Protein AF-A0A841EVS4-F1 (afdb_monomer)

Solvent-accessible surface area (backbone atoms only — not comparable to full-atom values): 8864 Å² total; per-residue (Å²): 109,74,64,60,54,50,52,53,50,50,50,52,52,52,56,53,62,75,38,82,87,61,45,73,72,38,60,63,18,50,61,48,43,55,52,51,52,54,46,43,36,73,72,76,39,81,78,67,48,72,66,58,53,47,45,43,65,70,37,95,83,33,64,52,67,79,66,57,96,63,84,67,85,59,45,52,83,77,73,59,82,81,49,65,84,81,56,79,82,74,75,88,56,86,84,78,86,82,81,80,83,79,79,76,80,75,72,79,78,90,74,76,89,76,83,81,85,77,89,76,90,71,81,74,82,77,62,73,89,85,130

Radius of gyration: 28.95 Å; Cα contacts (8 Å, |Δi|>4): 38; chains: 1; bounding box: 60×66×72 Å

Sequence (131 aa):
MKQFTAILLSFVILVGSLFPKADALQLAKVGELVKHYNQHTKGWNEKMSFLEFLTMHYSATSNHFKTAKHSHSNLPNLDSHSTVTLFEPTFNKKIVLHFDAIFKVFSEPNFVWENFYHFSILQTLFNPPRF

Organism: NCBI:txid502909

Secondary structure (DSSP, 8-state):
-HHHHHHHHHHHHHHHHHSTT--HHHHHTHHHHHHHHHHHHHHT-TT--HHHHHHHHH-TT-SHHHH-SS-GGGS----GGGTTTT----TTS-----------------------------TTTT-----

Structure (mmCIF, N/CA/C/O backbone):
data_AF-A0A841EVS4-F1
#
_entry.id   AF-A0A841EVS4-F1
#
loop_
_atom_site.group_PDB
_atom_site.id
_atom_site.type_symbol
_atom_site.label_atom_id
_atom_site.label_alt_id
_atom_site.label_comp_id
_atom_site.label_asym_id
_atom_site.label_entity_id
_atom_site.label_seq_id
_atom_site.pdbx_PDB_ins_code
_atom_site.Cartn_x
_atom_site.Cartn_y
_atom_site.Cartn_z
_atom_site.occupancy
_atom_site.B_iso_or_equiv
_atom_site.auth_seq_id
_atom_site.auth_comp_id
_atom_site.auth_asym_id
_atom_site.auth_atom_id
_atom_site.pdbx_PDB_model_num
ATOM 1 N N . MET A 1 1 ? 24.029 -2.698 -2.378 1.00 61.12 1 MET A N 1
ATOM 2 C CA . MET A 1 1 ? 23.039 -1.623 -2.650 1.00 61.12 1 MET A CA 1
ATOM 3 C C . MET A 1 1 ? 21.994 -2.026 -3.688 1.00 61.12 1 MET A C 1
ATOM 5 O O . MET A 1 1 ? 20.821 -1.971 -3.358 1.00 61.12 1 MET A O 1
ATOM 9 N N . LYS A 1 2 ? 22.387 -2.504 -4.881 1.00 77.75 2 LYS A N 1
ATOM 10 C CA . LYS A 1 2 ? 21.459 -2.864 -5.978 1.00 77.75 2 LYS A CA 1
ATOM 11 C C . LYS A 1 2 ? 20.367 -3.886 -5.602 1.00 77.75 2 LYS A C 1
ATOM 13 O O . LYS A 1 2 ? 19.231 -3.760 -6.043 1.00 77.75 2 LYS A O 1
ATOM 18 N N . GLN A 1 3 ? 20.695 -4.873 -4.765 1.00 84.38 3 GLN A N 1
ATOM 19 C CA . GLN A 1 3 ? 19.731 -5.885 -4.311 1.00 84.38 3 GLN A CA 1
ATOM 20 C C . GLN A 1 3 ? 18.697 -5.310 -3.339 1.00 84.38 3 GLN A C 1
ATOM 22 O O . GLN A 1 3 ? 17.509 -5.540 -3.507 1.00 84.38 3 GLN A O 1
ATOM 27 N N . PHE A 1 4 ? 19.130 -4.497 -2.372 1.00 92.44 4 PHE A N 1
ATOM 28 C CA . PHE A 1 4 ? 18.218 -3.847 -1.430 1.00 92.44 4 PHE A CA 1
ATOM 29 C C . PHE A 1 4 ? 17.228 -2.925 -2.150 1.00 92.44 4 PHE A C 1
ATOM 31 O O . PHE A 1 4 ? 16.030 -2.994 -1.902 1.00 92.44 4 PHE A O 1
ATOM 38 N N . THR A 1 5 ? 17.711 -2.122 -3.104 1.00 89.88 5 THR A N 1
ATOM 39 C CA . THR A 1 5 ? 16.845 -1.258 -3.918 1.00 89.88 5 THR A CA 1
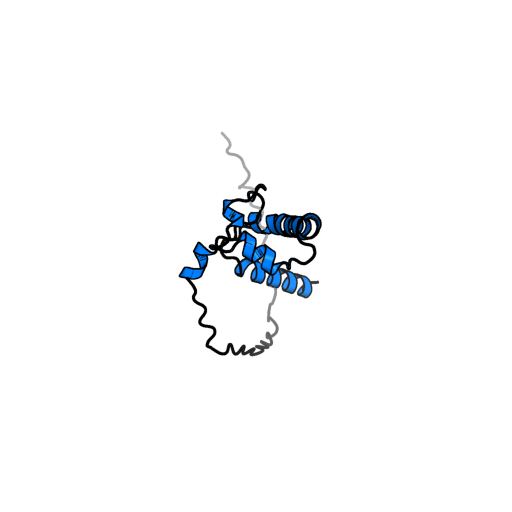ATOM 40 C C . THR A 1 5 ? 15.866 -2.062 -4.772 1.00 89.88 5 THR A C 1
ATOM 42 O O . THR A 1 5 ? 14.715 -1.663 -4.900 1.00 89.88 5 THR A O 1
ATOM 45 N N . ALA A 1 6 ? 16.284 -3.211 -5.315 1.00 89.50 6 ALA A N 1
ATOM 46 C CA . ALA A 1 6 ? 15.406 -4.084 -6.094 1.00 89.50 6 ALA A CA 1
ATOM 47 C C . ALA A 1 6 ? 14.319 -4.744 -5.229 1.00 89.50 6 ALA A C 1
ATOM 49 O O . ALA A 1 6 ? 13.164 -4.810 -5.646 1.00 89.50 6 ALA A O 1
ATOM 50 N N . ILE A 1 7 ? 14.667 -5.186 -4.016 1.00 92.38 7 ILE A N 1
ATOM 51 C CA . ILE A 1 7 ? 13.713 -5.757 -3.054 1.00 92.38 7 ILE A CA 1
ATOM 52 C C . ILE A 1 7 ? 12.708 -4.691 -2.612 1.00 92.38 7 ILE A C 1
ATOM 54 O O . ILE A 1 7 ? 11.504 -4.934 -2.653 1.00 92.38 7 ILE A O 1
ATOM 58 N N . LEU A 1 8 ? 13.188 -3.495 -2.259 1.00 89.38 8 LEU A N 1
ATOM 59 C CA . LEU A 1 8 ? 12.342 -2.364 -1.882 1.00 89.38 8 LEU A CA 1
ATOM 60 C C . LEU A 1 8 ? 11.364 -2.004 -3.010 1.00 89.38 8 LEU A C 1
ATOM 62 O O . LEU A 1 8 ? 10.167 -1.877 -2.770 1.00 89.38 8 LEU A O 1
ATOM 66 N N . LEU A 1 9 ? 11.855 -1.889 -4.246 1.00 86.00 9 LEU A N 1
ATOM 67 C CA . LEU A 1 9 ? 11.023 -1.557 -5.401 1.00 86.00 9 LEU A CA 1
ATOM 68 C C . LEU A 1 9 ?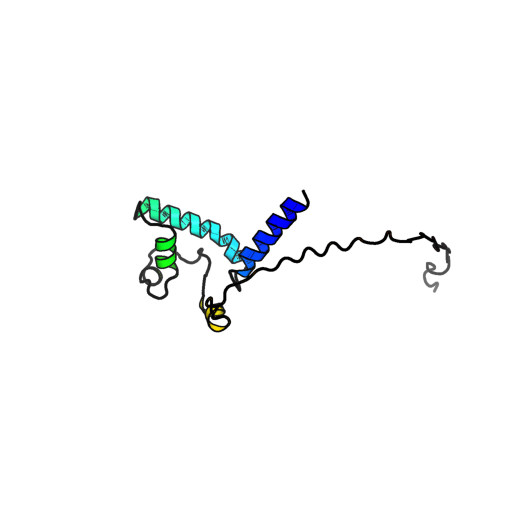 9.994 -2.657 -5.695 1.00 86.00 9 LEU A C 1
ATOM 70 O O . LEU A 1 9 ? 8.833 -2.353 -5.946 1.00 86.00 9 LEU A O 1
ATOM 74 N N . SER A 1 10 ? 10.397 -3.927 -5.604 1.00 86.75 10 SER A N 1
ATOM 75 C CA . SER A 1 10 ? 9.485 -5.065 -5.781 1.00 86.75 10 SER A CA 1
ATOM 76 C C . SER A 1 10 ? 8.375 -5.057 -4.733 1.00 86.75 10 SER A C 1
ATOM 78 O O . SER A 1 10 ? 7.220 -5.296 -5.068 1.00 86.75 10 SER A O 1
ATOM 80 N N . PHE A 1 11 ? 8.701 -4.723 -3.481 1.00 84.19 11 PHE A N 1
ATOM 81 C CA . PHE A 1 11 ? 7.716 -4.597 -2.411 1.00 84.19 11 PHE A CA 1
ATOM 82 C C . PHE A 1 11 ? 6.741 -3.440 -2.661 1.00 84.19 11 PHE A C 1
ATOM 84 O O . PHE A 1 11 ? 5.535 -3.617 -2.521 1.00 84.19 11 PHE A O 1
ATOM 91 N N . VAL A 1 12 ? 7.238 -2.278 -3.097 1.00 79.56 12 VAL A N 1
ATOM 92 C CA . VAL A 1 12 ? 6.394 -1.122 -3.445 1.00 79.56 12 VAL A CA 1
ATOM 93 C C . VAL A 1 12 ? 5.451 -1.451 -4.606 1.00 79.56 12 VAL A C 1
ATOM 95 O O . VAL A 1 12 ? 4.264 -1.144 -4.523 1.00 79.56 12 VAL A O 1
ATOM 98 N N . ILE A 1 13 ? 5.947 -2.111 -5.657 1.00 80.94 13 ILE A N 1
ATOM 99 C CA . ILE A 1 13 ? 5.130 -2.529 -6.808 1.00 80.94 13 ILE A CA 1
ATOM 100 C C . ILE A 1 13 ? 4.080 -3.563 -6.380 1.00 80.94 13 ILE A C 1
ATOM 102 O O . ILE A 1 13 ? 2.913 -3.428 -6.741 1.00 80.94 13 ILE A O 1
ATOM 106 N N . LEU A 1 14 ? 4.469 -4.562 -5.581 1.00 82.31 14 LEU A N 1
ATOM 107 C CA . LEU A 1 14 ? 3.560 -5.586 -5.064 1.00 82.31 14 LEU A CA 1
ATOM 108 C C . LEU A 1 14 ? 2.432 -4.952 -4.238 1.00 82.31 14 LEU A C 1
ATOM 110 O O . LEU A 1 14 ? 1.259 -5.193 -4.515 1.00 82.31 14 LEU A O 1
ATOM 114 N N . VAL A 1 15 ? 2.776 -4.109 -3.263 1.00 76.00 15 VAL A N 1
ATOM 115 C CA . VAL A 1 15 ? 1.792 -3.422 -2.417 1.00 76.00 15 VAL A CA 1
ATOM 116 C C . VAL A 1 15 ? 0.903 -2.509 -3.257 1.00 76.00 15 VAL A C 1
ATOM 118 O O . VAL A 1 15 ? -0.311 -2.570 -3.115 1.00 76.00 15 VAL A O 1
ATOM 121 N N . GLY A 1 16 ? 1.466 -1.731 -4.185 1.00 67.31 16 GLY A N 1
ATOM 122 C CA . GLY A 1 16 ? 0.683 -0.886 -5.092 1.00 67.31 16 GLY A CA 1
ATOM 123 C C . GLY A 1 16 ? -0.285 -1.679 -5.978 1.00 67.31 16 GLY A C 1
ATOM 124 O O . GLY A 1 16 ? -1.399 -1.231 -6.226 1.00 67.31 16 GLY A O 1
ATOM 125 N N . SER A 1 17 ? 0.094 -2.888 -6.404 1.00 70.31 17 SER A N 1
ATOM 126 C CA . SER A 1 17 ? -0.763 -3.754 -7.226 1.00 70.31 17 SER A CA 1
ATOM 127 C C . SER A 1 17 ? -1.943 -4.376 -6.468 1.00 70.31 17 SER A C 1
ATOM 129 O O . SER A 1 17 ? -2.967 -4.677 -7.078 1.00 70.31 17 SER A O 1
ATOM 131 N N . LEU A 1 18 ? -1.829 -4.537 -5.142 1.00 68.81 18 LEU A N 1
ATOM 132 C CA . LEU A 1 18 ? -2.893 -5.078 -4.286 1.00 68.81 18 LEU A CA 1
ATOM 133 C C . LEU A 1 18 ? -4.047 -4.094 -4.069 1.00 68.81 18 LEU A C 1
ATOM 135 O O . LEU A 1 18 ? -5.129 -4.508 -3.654 1.00 68.81 18 LEU A O 1
ATOM 139 N N . PHE A 1 19 ? -3.840 -2.814 -4.377 1.00 66.88 19 PHE A N 1
ATOM 140 C CA . PHE A 1 19 ? -4.867 -1.785 -4.291 1.00 66.88 19 PHE A CA 1
ATOM 141 C C . PHE A 1 19 ? -5.106 -1.170 -5.677 1.00 66.88 19 PHE A C 1
ATOM 143 O O . PHE A 1 19 ? -4.579 -0.099 -5.989 1.00 66.88 19 PHE A O 1
ATOM 150 N N . PRO A 1 20 ? -5.892 -1.827 -6.550 1.00 55.41 20 PRO A N 1
ATOM 151 C CA . PRO A 1 20 ? -6.193 -1.275 -7.862 1.00 55.41 20 PRO A CA 1
ATOM 152 C C . PRO A 1 20 ? -6.906 0.068 -7.686 1.00 55.41 20 PRO A C 1
ATOM 154 O O . PRO A 1 20 ? -7.905 0.151 -6.976 1.00 55.41 20 PRO A O 1
ATOM 157 N N . LYS A 1 21 ? -6.389 1.111 -8.345 1.00 56.41 21 LYS A N 1
ATOM 158 C CA . LYS A 1 21 ? -6.826 2.515 -8.209 1.00 56.41 21 LYS A CA 1
ATOM 159 C C . LYS A 1 21 ? -6.459 3.210 -6.890 1.00 56.41 21 LYS A C 1
ATOM 161 O O . LYS A 1 21 ? -6.921 4.333 -6.684 1.00 56.41 21 LYS A O 1
ATOM 166 N N . ALA A 1 22 ? -5.601 2.627 -6.046 1.00 60.53 22 ALA A N 1
ATOM 167 C CA . ALA A 1 22 ? -4.955 3.403 -4.993 1.00 60.53 22 ALA A CA 1
ATOM 168 C C . ALA A 1 22 ? -3.987 4.398 -5.623 1.00 60.53 22 ALA A C 1
ATOM 170 O O . ALA A 1 22 ? -2.856 4.076 -5.986 1.00 60.53 22 ALA A O 1
ATOM 171 N N . ASP A 1 23 ? -4.470 5.623 -5.775 1.00 63.28 23 ASP A N 1
ATOM 172 C CA . ASP A 1 23 ? -3.636 6.764 -6.103 1.00 63.28 23 ASP A CA 1
ATOM 173 C C . ASP A 1 23 ? -2.529 6.899 -5.038 1.00 63.28 23 ASP A C 1
ATOM 175 O O . ASP A 1 23 ? -2.747 6.613 -3.855 1.00 63.28 23 ASP A O 1
ATOM 179 N N . ALA A 1 24 ? -1.342 7.369 -5.422 1.00 65.75 24 ALA A N 1
ATOM 180 C CA . ALA A 1 24 ? -0.264 7.660 -4.472 1.00 65.75 24 ALA A CA 1
ATOM 181 C C . ALA A 1 24 ? -0.748 8.614 -3.361 1.00 65.75 24 ALA A C 1
ATOM 183 O O . ALA A 1 24 ? -0.318 8.523 -2.210 1.00 65.75 24 ALA A O 1
ATOM 184 N N . LEU A 1 25 ? -1.721 9.470 -3.693 1.00 68.00 25 LEU A N 1
ATOM 185 C CA . LEU A 1 25 ? -2.425 10.340 -2.758 1.00 68.00 25 LEU A CA 1
ATOM 186 C C . LEU A 1 25 ? -3.242 9.572 -1.701 1.00 68.00 25 LEU A C 1
ATOM 188 O O . LEU A 1 25 ? -3.302 9.988 -0.548 1.00 68.00 25 LEU A O 1
ATOM 192 N N . GLN A 1 26 ? -3.860 8.443 -2.059 1.00 70.44 26 GLN A N 1
ATOM 193 C CA . GLN A 1 26 ? -4.557 7.576 -1.103 1.00 70.44 26 GLN A CA 1
ATOM 194 C C . GLN A 1 26 ? -3.570 6.811 -0.220 1.00 70.44 26 GLN A C 1
ATOM 196 O O . GLN A 1 26 ? -3.811 6.656 0.976 1.00 70.44 26 GLN A O 1
ATOM 201 N N . LEU A 1 27 ? -2.428 6.400 -0.776 1.00 72.00 27 LEU A N 1
ATOM 202 C CA . LEU A 1 27 ? -1.371 5.757 0.001 1.00 72.00 27 LEU A CA 1
ATOM 203 C C . LEU A 1 27 ? -0.782 6.717 1.051 1.00 72.00 27 LEU A C 1
ATOM 205 O O . LEU A 1 27 ? -0.511 6.310 2.180 1.00 72.00 27 LEU A O 1
ATOM 209 N N . ALA A 1 28 ? -0.682 8.011 0.732 1.00 74.44 28 ALA A N 1
ATOM 210 C CA . ALA A 1 28 ? -0.278 9.044 1.689 1.00 74.44 28 ALA A CA 1
ATOM 211 C C . ALA A 1 28 ? -1.251 9.181 2.882 1.00 74.44 28 ALA A C 1
ATOM 213 O O . ALA A 1 28 ? -0.822 9.495 3.995 1.00 74.44 28 ALA A O 1
ATOM 214 N N . LYS A 1 29 ? -2.541 8.870 2.691 1.00 79.06 29 LYS A N 1
ATOM 215 C CA . LYS A 1 29 ? -3.568 8.886 3.751 1.00 79.06 29 LYS A CA 1
ATOM 216 C C . LYS A 1 29 ? -3.510 7.677 4.691 1.00 79.06 29 LYS A C 1
ATOM 218 O O . LYS A 1 29 ? -4.134 7.694 5.750 1.00 79.06 29 LYS A O 1
ATOM 223 N N . VAL A 1 30 ? -2.720 6.643 4.382 1.00 80.12 30 VAL A N 1
ATOM 224 C CA . VAL A 1 30 ? -2.536 5.482 5.279 1.00 80.12 30 VAL A CA 1
ATOM 225 C C .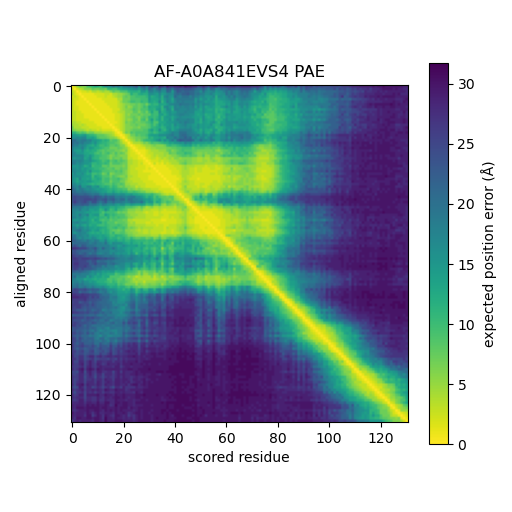 VAL A 1 30 ? -1.952 5.910 6.631 1.00 80.12 30 VAL A C 1
ATOM 227 O O . VAL A 1 30 ? -2.315 5.361 7.670 1.00 80.12 30 VAL A O 1
ATOM 230 N N . GLY A 1 31 ? -1.110 6.948 6.657 1.00 82.44 31 GLY A N 1
ATOM 231 C CA . GLY A 1 31 ? -0.623 7.519 7.914 1.00 82.44 31 GLY A CA 1
ATOM 232 C C . GLY A 1 31 ? -1.744 8.116 8.776 1.00 82.44 31 GLY A C 1
ATOM 233 O O . GLY A 1 31 ? -1.716 7.986 10.001 1.00 82.44 31 GLY A O 1
ATOM 234 N N . GLU A 1 32 ? -2.751 8.736 8.156 1.00 82.69 32 GLU A N 1
ATOM 235 C CA . GLU A 1 32 ? -3.929 9.265 8.855 1.00 82.69 32 GLU A CA 1
ATOM 236 C C . GLU A 1 32 ? -4.825 8.135 9.375 1.00 82.69 32 GLU A C 1
ATOM 238 O O . GLU A 1 32 ? -5.306 8.218 10.503 1.00 82.69 32 GLU A O 1
ATOM 243 N N . LEU A 1 33 ? -4.949 7.033 8.627 1.00 85.00 33 LEU A N 1
ATOM 244 C CA . LEU A 1 33 ? -5.658 5.824 9.060 1.00 85.00 33 LEU A CA 1
ATOM 245 C C . LEU A 1 33 ? -5.064 5.233 10.347 1.00 85.00 33 LEU A C 1
ATOM 247 O O . LEU A 1 33 ? -5.792 4.945 11.297 1.00 85.00 33 LEU A O 1
ATOM 251 N N . VAL A 1 34 ? -3.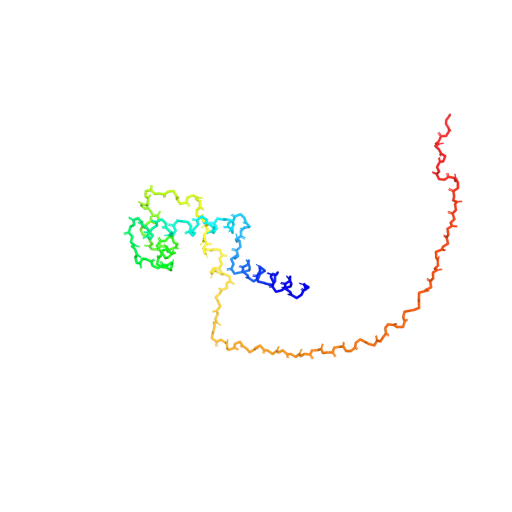735 5.102 10.415 1.00 85.31 34 VAL A N 1
ATOM 252 C CA . VAL A 1 34 ? -3.042 4.596 11.614 1.00 85.31 34 VAL A CA 1
ATOM 253 C C . VAL A 1 34 ? -3.194 5.562 12.791 1.00 85.31 34 VAL A C 1
ATOM 255 O O . VAL A 1 34 ? -3.414 5.135 13.926 1.00 85.31 34 VAL A O 1
ATOM 258 N N . LYS A 1 35 ? -3.116 6.876 12.545 1.00 86.31 35 LYS A N 1
ATOM 259 C CA . LYS A 1 35 ? -3.381 7.884 13.583 1.00 86.31 35 LYS A CA 1
ATOM 260 C C . LYS A 1 35 ? -4.811 7.778 14.111 1.00 86.31 35 LYS A C 1
ATOM 262 O O . LYS A 1 35 ? -4.998 7.852 15.322 1.00 86.31 35 LYS A O 1
ATOM 267 N N . HIS A 1 36 ? -5.789 7.567 13.234 1.00 85.25 36 HIS A N 1
ATOM 268 C CA . HIS A 1 36 ? -7.191 7.442 13.618 1.00 85.25 36 HIS A CA 1
ATOM 269 C C . HIS A 1 36 ? -7.463 6.161 14.417 1.00 85.25 36 HIS A C 1
ATOM 271 O O . HIS A 1 36 ? -8.122 6.211 15.453 1.00 85.25 36 HIS A O 1
ATOM 277 N N . TYR A 1 37 ? -6.852 5.037 14.030 1.00 86.06 37 TYR A N 1
ATOM 278 C CA . TYR A 1 37 ? -6.862 3.814 14.838 1.00 86.06 37 TYR A CA 1
ATOM 279 C C . TYR A 1 37 ? -6.336 4.065 16.259 1.00 86.06 37 TYR A C 1
ATOM 281 O O . TYR A 1 37 ? -6.983 3.701 17.239 1.00 86.06 37 TYR A O 1
ATOM 289 N N . ASN A 1 38 ? -5.209 4.772 16.385 1.00 86.12 38 ASN A N 1
ATOM 290 C CA . ASN A 1 38 ? -4.637 5.114 17.688 1.00 86.12 38 ASN A CA 1
ATOM 291 C C . ASN A 1 38 ? -5.530 6.044 18.527 1.00 86.12 38 ASN A C 1
ATOM 293 O O . ASN A 1 38 ? -5.430 6.049 19.752 1.00 86.12 38 ASN A O 1
ATOM 297 N N . GLN A 1 39 ? -6.384 6.855 17.901 1.00 84.44 39 GLN A N 1
ATOM 298 C CA . GLN A 1 39 ? -7.374 7.662 18.621 1.00 84.44 39 GLN A CA 1
ATOM 299 C C . GLN A 1 39 ? -8.494 6.779 19.183 1.00 84.44 39 GLN A C 1
ATOM 301 O O . GLN A 1 39 ? -8.883 6.959 20.335 1.00 84.44 39 GLN A O 1
ATOM 306 N N . HIS A 1 40 ? -8.962 5.790 18.416 1.00 82.69 40 HIS A N 1
ATOM 307 C CA . HIS A 1 40 ? -9.977 4.836 18.874 1.00 82.69 40 HIS A CA 1
ATOM 308 C C . HIS A 1 40 ? -9.487 3.966 20.035 1.00 82.69 40 HIS A C 1
ATOM 310 O O . HIS A 1 40 ? -10.216 3.795 21.017 1.00 82.69 40 HIS A O 1
ATOM 316 N N . THR A 1 41 ? -8.248 3.473 19.962 1.00 82.62 41 THR A N 1
ATOM 317 C CA . THR A 1 41 ? -7.664 2.659 21.037 1.00 82.62 41 THR A CA 1
ATOM 318 C C . THR A 1 41 ? -7.430 3.460 22.315 1.00 82.62 41 THR A C 1
ATOM 320 O O . THR A 1 41 ? -7.574 2.917 23.402 1.00 82.62 41 THR A O 1
ATOM 323 N N . LYS A 1 42 ? -7.128 4.761 22.216 1.00 80.62 42 LYS A N 1
ATOM 324 C CA . LYS A 1 42 ? -6.918 5.630 23.388 1.00 80.62 42 LYS A CA 1
ATOM 325 C C . LYS A 1 42 ? -8.198 6.227 23.975 1.00 80.62 42 LYS A C 1
ATOM 327 O O . LYS A 1 42 ? -8.213 6.551 25.155 1.00 80.62 42 LYS A O 1
ATOM 332 N N . GLY A 1 43 ? -9.226 6.457 23.158 1.00 68.69 43 GLY A N 1
ATOM 333 C CA . GLY A 1 43 ? -10.397 7.248 23.553 1.00 68.69 43 GLY A CA 1
ATOM 334 C C . GLY A 1 43 ? -11.680 6.456 23.800 1.00 68.69 43 GLY A C 1
ATOM 335 O O . GLY A 1 43 ? -12.529 6.927 24.551 1.00 68.69 43 GLY A O 1
ATOM 336 N N . TRP A 1 44 ? -11.849 5.285 23.174 1.00 64.56 44 TRP A N 1
ATOM 337 C CA . TRP A 1 44 ? -13.145 4.592 23.172 1.00 64.56 44 TRP A CA 1
ATOM 338 C C . TRP A 1 44 ? -13.097 3.111 23.513 1.00 64.56 44 TRP A C 1
ATOM 340 O O . TRP A 1 44 ? -14.041 2.611 24.119 1.00 64.56 44 TRP A O 1
ATOM 350 N N . ASN A 1 45 ? -12.050 2.395 23.105 1.00 62.50 45 ASN A N 1
ATOM 351 C CA . ASN A 1 45 ? -11.968 0.959 23.344 1.00 62.50 45 ASN A CA 1
ATOM 352 C C . ASN A 1 45 ? -10.504 0.510 23.345 1.00 62.50 45 ASN A C 1
ATOM 354 O O . ASN A 1 45 ? -9.922 0.262 22.289 1.00 62.50 45 ASN A O 1
ATOM 358 N N . GLU A 1 46 ? -9.918 0.364 24.533 1.00 63.66 46 GLU A N 1
ATOM 359 C CA . GLU A 1 46 ? -8.502 -0.001 24.715 1.00 63.66 46 GLU A CA 1
ATOM 360 C C . GLU A 1 46 ? -8.117 -1.356 24.094 1.00 63.66 46 GLU A C 1
ATOM 362 O O . GLU A 1 46 ? -6.935 -1.648 23.932 1.00 63.66 46 GLU A O 1
ATOM 367 N N . LYS A 1 47 ? -9.101 -2.187 23.718 1.00 76.19 47 LYS A N 1
ATOM 368 C CA . LYS A 1 47 ? -8.891 -3.542 23.184 1.00 76.19 47 LYS A CA 1
ATOM 369 C C . LYS A 1 47 ? -9.296 -3.736 21.722 1.00 76.19 47 LYS A C 1
ATOM 371 O O . LYS A 1 47 ? -9.291 -4.870 21.258 1.00 76.19 47 LYS A O 1
ATOM 376 N N . MET A 1 48 ? -9.660 -2.676 20.998 1.00 81.50 48 MET A N 1
ATOM 377 C CA . MET A 1 48 ? -10.028 -2.817 19.586 1.00 81.50 48 MET A CA 1
ATOM 378 C C . MET A 1 48 ? -8.803 -3.193 18.749 1.00 81.50 48 MET A C 1
ATOM 380 O O . MET A 1 48 ? -7.799 -2.482 18.751 1.00 81.50 48 MET A O 1
ATOM 384 N N . SER A 1 49 ? -8.904 -4.289 18.001 1.00 84.00 49 SER A N 1
ATOM 385 C CA . SER A 1 49 ? -7.889 -4.680 17.028 1.00 84.00 49 SER A CA 1
ATOM 386 C C . SER A 1 49 ? -7.972 -3.833 15.756 1.00 84.00 49 SER A C 1
ATOM 388 O O . SER A 1 49 ? -9.023 -3.301 15.390 1.00 84.00 49 SER A O 1
ATOM 390 N N . PHE A 1 50 ? -6.859 -3.731 15.027 1.00 83.62 50 PHE A N 1
ATOM 391 C CA . PHE A 1 50 ? -6.817 -2.975 13.773 1.00 83.62 50 PHE A CA 1
ATOM 392 C C . PHE A 1 50 ? -7.795 -3.520 12.718 1.00 83.62 50 PHE A C 1
ATOM 394 O O . PHE A 1 50 ? -8.410 -2.748 11.987 1.00 83.62 50 PHE A O 1
ATOM 401 N N . LEU A 1 51 ? -8.002 -4.841 12.673 1.00 82.94 51 LEU A N 1
ATOM 402 C CA . LEU A 1 51 ? -8.974 -5.470 11.772 1.00 82.94 51 LEU A CA 1
ATOM 403 C C . LEU A 1 51 ? -10.422 -5.121 12.128 1.00 82.94 51 LEU A C 1
ATOM 405 O O . LEU A 1 51 ? -11.223 -4.857 11.231 1.00 82.94 51 LEU A O 1
ATOM 409 N N . GLU A 1 52 ? -10.765 -5.075 13.415 1.00 82.06 52 GLU A N 1
ATOM 410 C CA . GLU A 1 52 ? -12.092 -4.635 13.862 1.00 82.06 52 GLU A CA 1
ATOM 411 C C . GLU A 1 52 ? -12.326 -3.161 13.522 1.00 82.06 52 GLU A C 1
ATOM 413 O O . GLU A 1 52 ? -13.398 -2.809 13.030 1.00 82.06 52 GLU A O 1
ATOM 418 N N . PHE A 1 53 ? -11.307 -2.312 13.694 1.00 85.56 53 PHE A N 1
ATOM 419 C CA . PHE A 1 53 ? -11.349 -0.908 13.281 1.00 85.56 53 PHE A CA 1
ATOM 420 C C . PHE A 1 53 ? -11.589 -0.750 11.772 1.00 85.56 53 PHE A C 1
ATOM 422 O O . PHE A 1 53 ? -12.456 0.030 11.368 1.00 85.56 53 PHE A O 1
ATOM 429 N N . LEU A 1 54 ? -10.866 -1.512 10.941 1.00 82.88 54 LEU A N 1
ATOM 430 C CA . LEU A 1 54 ? -11.049 -1.512 9.487 1.00 82.88 54 LEU A CA 1
ATOM 431 C C . LEU A 1 54 ? -12.445 -1.993 9.098 1.00 82.88 54 LEU A C 1
ATOM 433 O O . LEU A 1 54 ? -13.107 -1.359 8.282 1.00 82.88 54 LEU A O 1
ATOM 437 N N . THR A 1 55 ? -12.919 -3.077 9.711 1.00 79.75 55 THR A N 1
ATOM 438 C CA . THR A 1 55 ? -14.264 -3.616 9.462 1.00 79.75 55 THR A CA 1
ATOM 439 C C . THR A 1 55 ? -15.329 -2.580 9.810 1.00 79.75 55 THR A C 1
ATOM 441 O O . THR A 1 55 ? -16.281 -2.378 9.063 1.00 79.75 55 THR A O 1
ATOM 444 N N . MET A 1 56 ? -15.147 -1.850 10.907 1.00 80.06 56 MET A N 1
ATOM 445 C CA . MET A 1 56 ? -16.065 -0.797 11.324 1.00 80.06 56 MET A CA 1
ATOM 446 C C . MET A 1 56 ? -16.061 0.419 10.383 1.00 80.06 56 MET A C 1
ATOM 448 O O . MET A 1 56 ? -17.090 1.078 10.25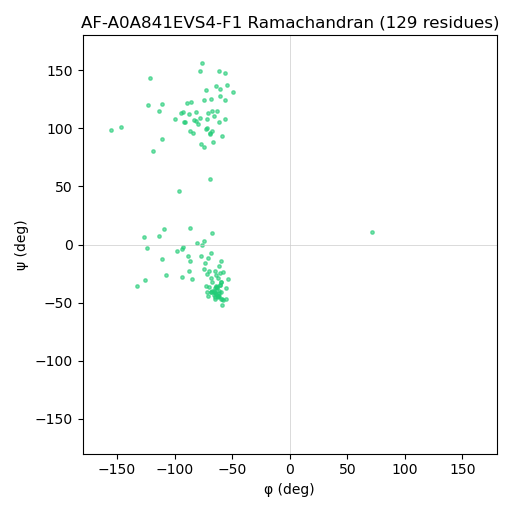6 1.00 80.06 56 MET A O 1
ATOM 452 N N . HIS A 1 57 ? -14.948 0.713 9.710 1.00 79.75 57 HIS A N 1
ATOM 453 C CA . HIS A 1 57 ? -14.841 1.864 8.805 1.00 79.75 57 HIS A CA 1
ATOM 454 C C . HIS A 1 57 ? -15.148 1.548 7.338 1.00 79.75 57 HIS A C 1
ATOM 456 O O . HIS A 1 57 ? -15.609 2.430 6.621 1.00 79.75 57 HIS A O 1
ATOM 462 N N . TYR A 1 58 ? -14.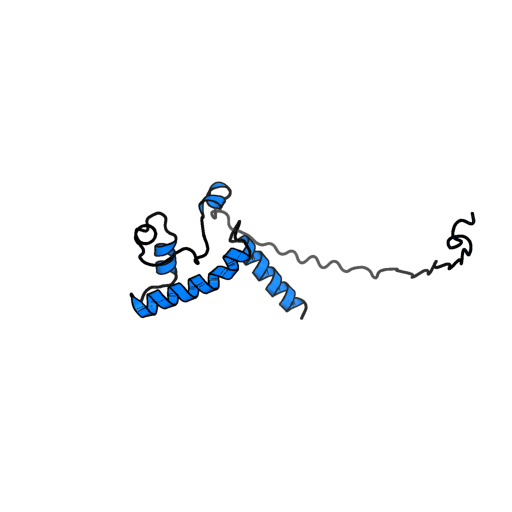925 0.309 6.899 1.00 77.38 58 TYR A N 1
ATOM 463 C CA . TYR A 1 58 ? -14.984 -0.072 5.484 1.00 77.38 58 TYR A CA 1
ATOM 464 C C . TYR A 1 58 ? -15.965 -1.210 5.174 1.00 77.38 58 TYR A C 1
ATOM 466 O O . TYR A 1 58 ? -16.148 -1.551 4.007 1.00 77.38 58 TYR A O 1
ATOM 474 N N . SER A 1 59 ? -16.628 -1.805 6.173 1.00 75.75 59 SER A N 1
ATOM 475 C CA . SER A 1 59 ? -17.715 -2.753 5.903 1.00 75.75 59 SER A CA 1
ATOM 476 C C . SER A 1 59 ? -18.960 -2.029 5.392 1.00 75.75 59 SER A C 1
ATOM 478 O O . SER A 1 59 ? -19.447 -1.091 6.026 1.00 75.75 59 SER A O 1
ATOM 480 N N . ALA A 1 60 ? -19.553 -2.551 4.316 1.00 68.38 60 ALA A N 1
ATOM 481 C CA . ALA A 1 60 ? -20.832 -2.087 3.773 1.00 68.38 60 ALA A CA 1
ATOM 482 C C . ALA A 1 60 ? -21.992 -2.159 4.789 1.00 68.38 60 ALA A C 1
ATOM 484 O O . ALA A 1 60 ? -22.983 -1.438 4.663 1.00 68.38 60 ALA A O 1
ATOM 485 N N . THR A 1 61 ? -21.877 -3.020 5.806 1.00 67.62 61 THR A N 1
ATOM 486 C CA . THR A 1 61 ? -22.884 -3.195 6.864 1.00 67.62 61 THR A CA 1
ATOM 487 C C . THR A 1 61 ? -22.639 -2.323 8.096 1.00 67.62 61 THR A C 1
ATOM 489 O O . THR A 1 61 ? -23.443 -2.353 9.028 1.00 67.62 61 THR A O 1
ATOM 492 N N . SER A 1 62 ? -21.552 -1.544 8.138 1.00 69.00 62 SER A N 1
ATOM 493 C CA . SER A 1 62 ? -21.231 -0.748 9.320 1.00 69.00 62 SER A CA 1
ATOM 494 C C . SER A 1 62 ? -22.145 0.468 9.460 1.00 69.00 62 SER A C 1
ATOM 496 O O . SER A 1 62 ? -22.207 1.343 8.595 1.00 69.00 62 SER A O 1
ATOM 498 N N . ASN A 1 63 ? -22.808 0.568 10.614 1.00 64.25 63 ASN A N 1
ATOM 499 C CA . ASN A 1 63 ? -23.559 1.762 10.998 1.00 64.25 63 ASN A CA 1
ATOM 500 C C . ASN A 1 63 ? -22.632 2.946 11.312 1.00 64.25 63 ASN A C 1
ATOM 502 O O . ASN A 1 63 ? -23.063 4.092 11.199 1.00 64.25 63 ASN A O 1
ATOM 506 N N . HIS A 1 64 ? -21.360 2.692 11.656 1.00 68.56 64 HIS A N 1
ATOM 507 C CA . HIS A 1 64 ? -20.440 3.752 12.064 1.00 68.56 64 HIS A CA 1
ATOM 508 C C . HIS A 1 64 ? -20.147 4.726 10.920 1.00 68.56 64 HIS A C 1
ATOM 510 O O . HIS A 1 64 ? -20.138 5.930 11.158 1.00 68.56 64 HIS A O 1
ATOM 516 N N . PHE A 1 65 ? -20.034 4.226 9.685 1.00 62.53 65 PHE A N 1
ATOM 517 C CA . PHE A 1 65 ? -19.858 5.047 8.483 1.00 62.53 65 PHE A CA 1
ATOM 518 C C . PHE A 1 65 ? -21.014 6.039 8.261 1.00 62.53 65 PHE A C 1
ATOM 520 O O . PHE A 1 65 ? -20.811 7.138 7.754 1.00 62.53 65 PHE A O 1
ATOM 527 N N . LYS A 1 66 ? -22.239 5.673 8.665 1.00 60.00 66 LYS A N 1
ATOM 528 C CA . LYS A 1 66 ? -23.448 6.490 8.458 1.00 60.00 66 LYS A CA 1
ATOM 529 C C . LYS A 1 66 ? -23.704 7.499 9.580 1.00 60.00 66 LYS A C 1
ATOM 531 O O . LYS A 1 66 ? -24.421 8.469 9.357 1.00 60.00 66 LYS A O 1
ATOM 536 N N . THR A 1 67 ? -23.165 7.271 10.780 1.00 58.78 67 THR A N 1
ATOM 537 C CA . THR A 1 67 ? -23.515 8.043 11.989 1.00 58.78 67 THR A CA 1
ATOM 538 C C . THR A 1 67 ? -22.319 8.650 12.723 1.00 58.78 67 THR A C 1
ATOM 540 O O . THR A 1 67 ? -22.486 9.161 13.832 1.00 58.78 67 THR A O 1
ATOM 543 N N . ALA A 1 68 ? -21.102 8.572 12.179 1.00 60.47 68 ALA A N 1
ATOM 544 C CA . ALA A 1 68 ? -19.927 9.097 12.866 1.00 60.47 68 ALA A CA 1
ATOM 545 C C . ALA A 1 68 ? -20.000 10.620 13.060 1.00 60.47 68 ALA A C 1
ATOM 547 O O . ALA A 1 68 ? -20.300 11.380 12.144 1.00 60.47 68 ALA A O 1
ATOM 548 N N . LYS A 1 69 ? -19.636 11.069 14.268 1.00 57.19 69 LYS A N 1
ATOM 549 C CA . LYS A 1 69 ? -19.438 12.488 14.611 1.00 57.19 69 LYS A CA 1
ATOM 550 C C . LYS A 1 69 ? -18.071 13.031 14.162 1.00 57.19 69 LYS A C 1
ATOM 552 O O . LYS A 1 69 ? -17.761 14.185 14.448 1.00 57.19 69 LYS A O 1
ATOM 557 N N . HIS A 1 70 ? -17.238 12.217 13.512 1.00 62.69 70 HIS A N 1
ATOM 558 C CA . HIS A 1 70 ? -15.860 12.564 13.145 1.00 62.69 70 HIS A CA 1
ATOM 559 C C . HIS A 1 70 ? -15.682 12.459 11.634 1.00 62.69 70 HIS A C 1
ATOM 561 O O . HIS A 1 70 ? -16.264 11.593 10.987 1.00 62.69 70 HIS A O 1
ATOM 567 N N . SER A 1 71 ? -14.888 13.370 11.076 1.00 55.97 71 SER A N 1
ATOM 568 C CA . SER A 1 71 ? -14.731 13.518 9.632 1.00 55.97 71 SER A CA 1
ATOM 569 C C . SER A 1 71 ? -13.955 12.346 9.023 1.00 55.97 71 SER A C 1
ATOM 571 O O . SER A 1 71 ? -12.754 12.212 9.241 1.00 55.97 71 SER A O 1
ATOM 573 N N . HIS A 1 72 ? -14.626 11.537 8.200 1.00 65.50 72 HIS A N 1
ATOM 574 C CA . HIS A 1 72 ? -14.008 10.480 7.388 1.00 65.50 72 HIS A CA 1
ATOM 575 C C . HIS A 1 72 ? -13.269 11.013 6.141 1.00 65.50 72 HIS A C 1
ATOM 577 O O . HIS A 1 72 ? -12.688 10.230 5.396 1.00 65.50 72 HIS A O 1
ATOM 583 N N . SER A 1 73 ? -13.262 12.334 5.903 1.00 60.97 73 SER A N 1
ATOM 584 C CA . SER A 1 73 ? -12.703 12.957 4.682 1.00 60.97 73 SER A CA 1
ATOM 585 C C . SER A 1 73 ? -11.204 12.697 4.450 1.00 60.97 73 SER A C 1
ATOM 587 O O . SER A 1 73 ? -10.727 12.699 3.309 1.00 60.97 73 SER A O 1
ATOM 589 N N . ASN A 1 74 ? -10.470 12.415 5.526 1.00 67.88 74 ASN A N 1
ATOM 590 C CA . ASN 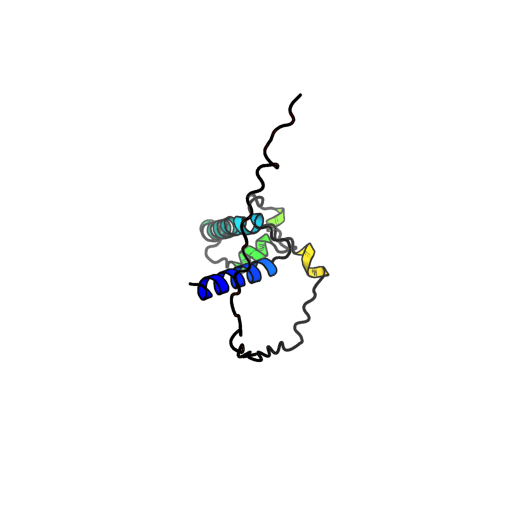A 1 74 ? -9.027 12.194 5.505 1.00 67.88 74 ASN A CA 1
ATOM 591 C C . ASN A 1 74 ? -8.631 10.711 5.482 1.00 67.88 74 ASN A C 1
ATOM 593 O O . ASN A 1 74 ? -7.463 10.383 5.315 1.00 67.88 74 ASN A O 1
ATOM 597 N N . LEU A 1 75 ? -9.583 9.785 5.600 1.00 77.31 75 LEU A N 1
ATOM 598 C CA . LEU A 1 75 ? -9.263 8.365 5.483 1.00 77.31 75 LEU A CA 1
ATOM 599 C C . LEU A 1 75 ? -9.098 7.975 4.003 1.00 77.31 75 LEU A C 1
ATOM 601 O O . LEU A 1 75 ? -9.714 8.587 3.122 1.00 77.31 75 LEU A O 1
ATOM 605 N N . PRO A 1 76 ? -8.247 6.981 3.689 1.00 74.31 76 PRO A N 1
ATOM 606 C CA . PRO A 1 76 ? -8.153 6.466 2.333 1.00 74.31 76 PRO A CA 1
ATOM 607 C C . PRO A 1 76 ? -9.509 5.894 1.921 1.00 74.31 76 PRO A C 1
ATOM 609 O O . PRO A 1 76 ? -10.134 5.163 2.690 1.00 74.31 76 PRO A O 1
ATOM 612 N N . ASN A 1 77 ? -9.968 6.236 0.719 1.00 71.69 77 ASN A N 1
ATOM 613 C CA . ASN A 1 77 ? -11.178 5.642 0.180 1.00 71.69 77 ASN A CA 1
ATOM 614 C C . ASN A 1 77 ? -10.833 4.257 -0.380 1.00 71.69 77 ASN A C 1
ATOM 616 O O . ASN A 1 77 ? -10.221 4.152 -1.440 1.00 71.69 77 ASN A O 1
ATOM 620 N N . LEU A 1 78 ? -11.204 3.213 0.359 1.00 68.62 78 LEU A N 1
ATOM 621 C CA . LEU A 1 78 ? -11.010 1.816 -0.020 1.00 68.62 78 LEU A CA 1
ATOM 622 C C . LEU A 1 78 ? -12.278 1.255 -0.681 1.00 68.62 78 LEU A C 1
ATOM 624 O O . LEU A 1 78 ? -12.721 0.164 -0.326 1.00 68.62 78 LEU A O 1
ATOM 628 N N . ASP A 1 79 ? -12.877 2.006 -1.612 1.00 60.28 79 ASP A N 1
ATOM 629 C CA . ASP A 1 79 ? -14.021 1.553 -2.407 1.00 60.28 79 ASP A CA 1
ATOM 630 C C . ASP A 1 79 ? -13.644 0.287 -3.199 1.00 60.28 79 ASP A C 1
ATOM 632 O O . ASP A 1 79 ? -13.134 0.318 -4.321 1.00 60.28 79 ASP A O 1
ATOM 636 N N . SER A 1 80 ? -13.934 -0.866 -2.599 1.00 54.28 80 SER A N 1
ATOM 637 C CA . SER A 1 80 ? -13.727 -2.207 -3.154 1.00 54.28 80 SER A CA 1
ATOM 638 C C . SER A 1 80 ? -14.650 -2.513 -4.340 1.00 54.28 80 SER A C 1
ATOM 640 O O . SER A 1 80 ? -14.468 -3.508 -5.044 1.00 54.28 80 SER A O 1
ATOM 642 N N . HIS A 1 81 ? -15.609 -1.627 -4.624 1.00 50.97 81 HIS A N 1
ATOM 643 C CA . HIS A 1 81 ? -16.569 -1.774 -5.714 1.00 50.97 81 HIS A CA 1
ATOM 644 C C . HIS A 1 81 ? -15.939 -1.832 -7.110 1.00 50.97 81 HIS A C 1
ATOM 646 O O . HIS A 1 81 ? -16.587 -2.311 -8.038 1.00 50.97 81 HIS A O 1
ATOM 652 N N . SER A 1 82 ? -14.693 -1.383 -7.287 1.00 46.28 82 SER A N 1
ATOM 653 C CA . SER A 1 82 ? -14.075 -1.368 -8.614 1.00 46.28 82 SER A CA 1
ATOM 654 C C . SER A 1 82 ? -13.227 -2.599 -8.957 1.00 46.28 82 SER A C 1
ATOM 656 O O . SER A 1 82 ? -12.712 -2.658 -10.075 1.00 46.28 82 SER A O 1
ATOM 658 N N . THR A 1 83 ? -13.042 -3.549 -8.039 1.00 46.12 83 THR A N 1
ATOM 659 C CA . THR A 1 83 ? -12.083 -4.658 -8.224 1.00 46.12 83 THR A CA 1
ATOM 660 C C . THR A 1 83 ? -12.713 -6.030 -8.058 1.00 46.12 83 THR A C 1
ATOM 662 O O . THR A 1 83 ? -12.323 -6.963 -8.758 1.00 46.12 83 THR A O 1
ATOM 665 N N . VAL A 1 84 ? -13.744 -6.141 -7.216 1.00 47.91 84 VAL A N 1
ATOM 666 C CA . VAL A 1 84 ? -14.434 -7.412 -6.947 1.00 47.91 84 VAL A CA 1
ATOM 667 C C . VAL A 1 84 ? -15.158 -7.961 -8.187 1.00 47.91 84 VAL A C 1
ATOM 669 O O . VAL A 1 84 ? -15.350 -9.164 -8.298 1.00 47.91 84 VAL A O 1
ATOM 672 N N . THR A 1 85 ? -15.503 -7.126 -9.169 1.00 47.88 85 THR A N 1
ATOM 673 C CA . THR A 1 85 ? -16.212 -7.568 -10.384 1.00 47.88 85 THR A CA 1
ATOM 674 C C . THR A 1 85 ? -15.319 -8.041 -11.532 1.00 47.88 85 THR A C 1
ATOM 676 O O . THR A 1 85 ? -15.847 -8.605 -12.486 1.00 47.88 85 THR A O 1
ATOM 679 N N . LEU A 1 86 ? -13.995 -7.848 -11.478 1.00 47.41 86 LEU A N 1
ATOM 680 C CA . LEU A 1 86 ? -13.093 -8.249 -12.574 1.00 47.41 86 LEU A CA 1
ATOM 681 C C . LEU A 1 86 ? -12.171 -9.419 -12.231 1.00 47.41 86 LEU A C 1
ATOM 683 O O . LEU A 1 86 ? -11.559 -9.993 -13.131 1.00 47.41 86 LEU A O 1
ATOM 687 N N . PHE A 1 87 ? -12.070 -9.793 -10.959 1.00 50.75 87 PHE A N 1
ATOM 688 C CA . PHE A 1 87 ? -11.262 -10.932 -10.561 1.00 50.75 87 PHE A CA 1
ATOM 689 C C . PHE A 1 87 ? -11.912 -11.617 -9.367 1.00 50.75 87 PHE A C 1
ATOM 691 O O . PHE A 1 87 ? -11.805 -11.154 -8.236 1.00 50.75 87 PHE A O 1
ATOM 698 N N . GLU A 1 88 ? -12.595 -12.726 -9.628 1.00 52.88 88 GLU A N 1
ATOM 699 C CA . GLU A 1 88 ? -12.891 -13.719 -8.605 1.00 52.88 88 GLU A CA 1
ATOM 700 C C . GLU A 1 88 ? -11.674 -14.658 -8.570 1.00 52.88 88 GLU A C 1
ATOM 702 O O . GLU A 1 88 ? -11.535 -15.516 -9.449 1.00 52.88 88 GLU A O 1
ATOM 707 N N . PRO A 1 89 ? -10.708 -14.478 -7.645 1.00 50.12 89 PRO A N 1
ATOM 708 C CA . PRO A 1 89 ? -9.589 -15.392 -7.557 1.00 50.12 89 PRO A CA 1
ATOM 709 C C . PRO A 1 89 ? -10.135 -16.717 -7.032 1.00 50.12 89 PRO A C 1
ATOM 711 O O . PRO A 1 89 ? -10.289 -16.922 -5.829 1.00 50.12 89 PRO A O 1
ATOM 714 N N . THR A 1 90 ? -10.435 -17.651 -7.929 1.00 57.66 90 THR A N 1
ATOM 715 C CA . THR A 1 90 ? -10.686 -19.035 -7.544 1.00 57.66 90 THR A CA 1
ATOM 716 C C . THR A 1 90 ? -9.373 -19.613 -7.012 1.00 57.66 90 THR A C 1
ATOM 718 O O . THR A 1 90 ? -8.589 -20.201 -7.758 1.00 57.66 90 THR A O 1
ATOM 721 N N . PHE A 1 91 ? -9.116 -19.451 -5.713 1.00 54.81 91 PHE A N 1
ATOM 722 C CA . PHE A 1 91 ? -7.944 -19.984 -5.003 1.00 54.81 91 PHE A CA 1
ATOM 723 C C . PHE A 1 91 ? -7.936 -21.523 -4.895 1.00 54.81 91 PHE A C 1
ATOM 725 O O . PHE A 1 91 ? -7.085 -22.102 -4.229 1.00 54.81 91 PHE A O 1
ATOM 732 N N . ASN A 1 92 ? -8.831 -22.215 -5.606 1.00 57.34 92 ASN A N 1
ATOM 733 C CA . ASN A 1 92 ? -8.918 -23.676 -5.644 1.00 57.34 92 ASN A CA 1
ATOM 734 C C . ASN A 1 92 ? -7.808 -24.348 -6.471 1.00 57.34 92 ASN A C 1
ATOM 736 O O . ASN A 1 92 ? -7.814 -25.567 -6.634 1.00 57.34 92 ASN A O 1
ATOM 740 N N . LYS A 1 93 ? -6.851 -23.586 -7.013 1.00 61.56 93 LYS A N 1
ATOM 741 C CA . LYS A 1 93 ? -5.707 -24.138 -7.743 1.00 61.56 93 LYS A CA 1
ATOM 742 C C . LYS A 1 93 ? -4.430 -23.928 -6.943 1.00 61.56 93 LYS A C 1
ATOM 744 O O . LYS A 1 93 ? -4.047 -22.803 -6.641 1.00 61.56 93 LYS A O 1
ATOM 749 N N . LYS A 1 94 ? -3.760 -25.037 -6.626 1.00 66.88 94 LYS A N 1
ATOM 750 C CA . LYS A 1 94 ? -2.427 -25.063 -6.019 1.00 66.88 94 LYS A CA 1
ATOM 751 C C . LYS A 1 94 ? -1.468 -24.276 -6.919 1.00 66.88 94 LYS A C 1
ATOM 753 O O . LYS A 1 94 ? -1.138 -24.732 -8.010 1.00 66.88 94 LYS A O 1
ATOM 758 N N . ILE A 1 95 ? -1.047 -23.094 -6.475 1.00 67.88 95 ILE A N 1
ATOM 759 C CA . ILE A 1 95 ? -0.023 -22.305 -7.164 1.00 67.88 95 ILE A CA 1
ATOM 760 C C . ILE A 1 95 ? 1.307 -23.028 -6.950 1.00 67.88 95 ILE A C 1
ATOM 762 O O . ILE A 1 95 ? 1.835 -23.061 -5.841 1.00 67.88 95 ILE A O 1
ATOM 766 N N . VAL A 1 96 ? 1.827 -23.652 -8.004 1.00 76.56 96 VAL A N 1
ATOM 767 C CA . VAL A 1 96 ? 3.168 -24.243 -8.007 1.00 76.56 96 VAL A CA 1
ATOM 768 C C . VAL A 1 96 ? 4.089 -23.249 -8.699 1.00 76.56 96 VAL A C 1
ATOM 770 O O . VAL A 1 96 ? 4.000 -23.056 -9.908 1.00 76.56 96 VAL A O 1
ATOM 773 N N . LEU A 1 97 ? 4.957 -22.599 -7.927 1.00 67.25 97 LEU A N 1
ATOM 774 C CA . LEU A 1 97 ? 5.999 -21.733 -8.469 1.00 67.25 97 LEU A CA 1
ATOM 775 C C . LEU A 1 97 ? 7.170 -22.613 -8.919 1.00 67.25 97 LEU A C 1
ATOM 777 O O . LEU A 1 97 ? 7.888 -23.158 -8.083 1.00 67.25 97 LEU A O 1
ATOM 781 N N . HIS A 1 98 ? 7.333 -22.786 -10.231 1.00 73.06 98 HIS A N 1
ATOM 782 C CA . HIS A 1 98 ? 8.538 -23.377 -10.811 1.00 73.06 98 HIS A CA 1
ATOM 783 C C . HIS A 1 98 ? 9.546 -22.264 -11.089 1.00 73.06 98 HIS A C 1
ATOM 785 O O . HIS A 1 98 ? 9.250 -21.320 -11.821 1.00 73.06 98 HIS A O 1
ATOM 791 N N . PHE A 1 99 ? 10.728 -22.375 -10.492 1.00 68.94 99 PHE A N 1
ATOM 792 C CA . PHE A 1 99 ? 11.849 -21.483 -10.754 1.00 68.94 99 PHE A CA 1
ATOM 793 C C . PHE A 1 99 ? 12.927 -22.275 -11.483 1.00 68.94 99 PHE A C 1
ATOM 795 O O . PHE A 1 99 ? 13.796 -22.873 -10.852 1.00 68.94 99 PHE A O 1
ATOM 802 N N . ASP A 1 100 ? 12.876 -22.269 -12.811 1.00 75.50 100 ASP A N 1
ATOM 803 C CA . ASP A 1 100 ? 13.989 -22.768 -13.608 1.00 75.50 100 ASP A CA 1
ATOM 804 C C . ASP A 1 100 ? 15.068 -21.685 -13.634 1.00 75.50 100 ASP A C 1
ATOM 806 O O . ASP A 1 100 ? 14.902 -20.612 -14.222 1.00 75.50 100 ASP A O 1
ATOM 810 N N . ALA A 1 101 ? 16.178 -21.933 -12.941 1.00 64.19 101 ALA A N 1
ATOM 811 C CA . ALA A 1 101 ? 17.319 -21.032 -12.961 1.00 64.19 101 ALA A CA 1
ATOM 812 C C . ALA A 1 101 ? 17.978 -21.082 -14.348 1.00 64.19 101 ALA A C 1
ATOM 814 O O . ALA A 1 101 ? 18.809 -21.944 -14.635 1.00 64.19 101 ALA A O 1
ATOM 815 N N . ILE A 1 102 ? 17.606 -20.151 -15.230 1.00 69.25 102 ILE A N 1
ATOM 816 C CA . ILE A 1 102 ? 18.249 -19.989 -16.536 1.00 69.25 102 ILE A CA 1
ATOM 817 C C . ILE A 1 102 ? 19.584 -19.268 -16.321 1.00 69.25 102 ILE A C 1
ATOM 819 O O . ILE A 1 102 ? 19.687 -18.046 -16.434 1.00 69.25 102 ILE A O 1
ATOM 823 N N . PHE A 1 103 ? 20.632 -20.031 -16.024 1.00 65.19 103 PHE A N 1
ATOM 824 C CA . PHE A 1 103 ? 22.002 -19.540 -16.123 1.00 65.19 103 PHE A CA 1
ATOM 825 C C . PHE A 1 103 ? 22.389 -19.467 -17.605 1.00 65.19 103 PHE A C 1
ATOM 827 O O . PHE A 1 103 ? 22.986 -20.388 -18.157 1.00 65.19 103 PHE A O 1
ATOM 834 N N . LYS A 1 104 ? 22.037 -18.368 -18.283 1.00 65.56 104 LYS A N 1
ATOM 835 C CA . LYS A 1 104 ? 22.671 -18.041 -19.566 1.00 65.56 104 LYS A CA 1
ATOM 836 C C . LYS A 1 104 ? 24.097 -17.585 -19.274 1.00 65.56 104 LYS A C 1
ATOM 838 O O . LYS A 1 104 ? 24.319 -16.445 -18.876 1.00 65.56 104 LYS A O 1
ATOM 843 N N . VAL A 1 105 ? 25.055 -18.489 -19.464 1.00 66.75 105 VAL A N 1
ATOM 844 C CA . VAL A 1 105 ? 26.462 -18.120 -19.634 1.00 66.75 105 VAL A CA 1
ATOM 845 C C . VAL A 1 105 ? 26.519 -17.265 -20.896 1.00 66.75 105 VAL A C 1
ATOM 847 O O . VAL A 1 105 ? 26.327 -17.765 -22.002 1.00 66.75 105 VAL A O 1
ATOM 850 N N . PHE A 1 106 ? 26.675 -15.955 -20.729 1.00 62.00 106 PHE A N 1
ATOM 851 C CA . PHE A 1 106 ? 26.953 -15.072 -21.852 1.00 62.00 106 PHE A CA 1
ATOM 852 C C . PHE A 1 106 ? 28.348 -15.432 -22.358 1.00 62.00 106 PHE A C 1
ATOM 854 O O . PHE A 1 106 ? 29.322 -15.288 -21.622 1.00 62.00 106 PHE A O 1
ATOM 861 N N . SER A 1 107 ? 28.443 -15.939 -23.589 1.00 67.12 107 SER A N 1
ATOM 862 C CA . SER A 1 107 ? 29.721 -15.987 -24.296 1.00 67.12 107 SER A CA 1
ATOM 863 C C . SER A 1 107 ? 30.302 -14.576 -24.313 1.00 67.12 107 SER A C 1
ATOM 865 O O . SER A 1 107 ? 29.551 -13.615 -24.505 1.00 67.12 107 SER A O 1
ATOM 867 N N . GLU A 1 108 ? 31.605 -14.451 -24.058 1.00 66.81 108 GLU A N 1
ATOM 868 C CA . GLU A 1 108 ? 32.273 -13.152 -24.030 1.00 66.81 108 GLU A CA 1
ATOM 869 C C . GLU A 1 108 ? 31.913 -12.357 -25.293 1.00 66.81 108 GLU A C 1
ATOM 871 O O . GLU A 1 108 ? 31.939 -12.913 -26.399 1.00 66.81 108 GLU A O 1
ATOM 876 N N . PRO A 1 109 ? 31.504 -11.083 -25.163 1.00 64.94 109 PRO A N 1
ATOM 877 C CA . PRO A 1 109 ? 31.226 -10.281 -26.335 1.00 64.94 109 PRO A CA 1
ATOM 878 C C . PRO A 1 109 ? 32.536 -10.125 -27.109 1.00 64.94 109 PRO A C 1
ATOM 880 O O . PRO A 1 109 ? 33.463 -9.474 -26.633 1.00 64.94 109 PRO A O 1
ATOM 883 N N . ASN A 1 110 ? 32.594 -10.686 -28.321 1.00 66.38 110 ASN A N 1
ATOM 884 C CA . ASN A 1 110 ? 33.629 -10.405 -29.322 1.00 66.38 110 ASN A CA 1
ATOM 885 C C . ASN A 1 110 ? 33.450 -8.975 -29.858 1.00 66.38 110 ASN A C 1
ATOM 887 O O . ASN A 1 110 ? 33.217 -8.751 -31.045 1.00 66.38 110 ASN A O 1
ATOM 891 N N . PHE A 1 111 ? 33.452 -7.999 -28.956 1.00 69.12 111 PHE A N 1
ATOM 892 C CA . PHE A 1 111 ? 33.288 -6.602 -29.281 1.00 69.12 111 PHE A CA 1
ATOM 893 C C . PHE A 1 111 ? 34.666 -5.998 -29.523 1.00 69.12 111 PHE A C 1
ATOM 895 O O . PHE A 1 111 ? 35.431 -5.756 -28.591 1.00 69.12 111 PHE A O 1
ATOM 902 N N . VAL A 1 112 ? 34.974 -5.757 -30.792 1.00 71.75 112 VAL A N 1
ATOM 903 C CA . VAL A 1 112 ? 36.112 -4.933 -31.193 1.00 71.75 112 VAL A CA 1
ATOM 904 C C . VAL A 1 112 ? 35.582 -3.513 -31.363 1.00 71.75 112 VAL A C 1
ATOM 906 O O . VAL A 1 112 ? 34.731 -3.259 -32.213 1.00 71.75 112 VAL A O 1
ATOM 909 N N . TRP A 1 113 ? 36.037 -2.589 -30.516 1.00 72.12 113 TRP A N 1
ATOM 910 C CA . TRP A 1 113 ? 35.711 -1.171 -30.659 1.00 72.12 113 TRP A CA 1
ATOM 911 C C . TRP A 1 113 ? 36.484 -0.603 -31.854 1.00 72.12 113 TRP A C 1
ATOM 913 O O . TRP A 1 113 ? 37.665 -0.276 -31.732 1.00 72.12 113 TRP A O 1
ATOM 923 N N . GLU A 1 114 ? 35.8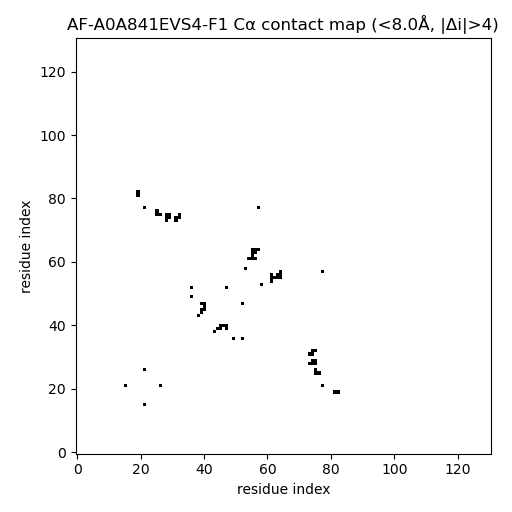27 -0.470 -33.004 1.00 74.88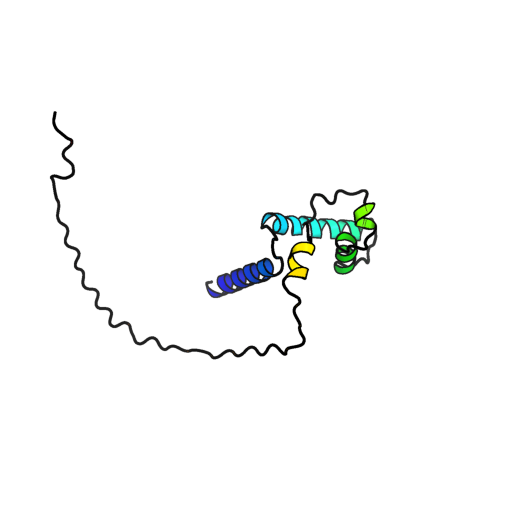 114 GLU A N 1
ATOM 924 C CA . GLU A 1 114 ? 36.366 0.282 -34.138 1.00 74.88 114 GLU A CA 1
ATOM 925 C C . GLU A 1 114 ? 35.840 1.719 -34.097 1.00 74.88 114 GLU A C 1
ATOM 927 O O . GLU A 1 114 ? 34.644 1.988 -34.226 1.00 74.88 114 GLU A O 1
ATOM 932 N N . ASN A 1 115 ? 36.748 2.667 -33.861 1.00 76.94 115 ASN A N 1
ATOM 933 C CA . ASN A 1 115 ? 36.409 4.081 -33.804 1.00 76.94 115 ASN A CA 1
ATOM 934 C C . ASN A 1 115 ? 36.388 4.677 -35.220 1.00 76.94 115 ASN A C 1
ATOM 936 O O . ASN A 1 115 ? 37.422 5.088 -35.740 1.00 76.94 115 ASN A O 1
ATOM 940 N N . PHE A 1 116 ? 35.201 4.753 -35.820 1.00 78.38 116 PHE A N 1
ATOM 941 C CA . PHE A 1 116 ? 34.979 5.411 -37.115 1.00 78.38 116 PHE A CA 1
ATOM 942 C C . PHE A 1 116 ? 34.709 6.918 -37.004 1.00 78.38 116 PHE A C 1
ATOM 944 O O . PHE A 1 116 ? 34.215 7.534 -37.950 1.00 78.38 116 PHE A O 1
ATOM 951 N N . TYR A 1 117 ? 34.984 7.536 -35.852 1.00 81.75 117 TYR A N 1
ATOM 952 C CA . TYR A 1 117 ? 34.778 8.967 -35.687 1.00 81.75 117 TYR A CA 1
ATOM 953 C C . TYR A 1 117 ? 35.733 9.752 -36.589 1.00 81.75 117 TYR A C 1
ATOM 955 O O . TYR A 1 117 ? 36.938 9.819 -36.349 1.00 81.75 117 TYR A O 1
ATOM 963 N N . HIS A 1 118 ? 35.169 10.387 -37.611 1.00 75.12 118 HIS A N 1
ATOM 964 C CA . HIS A 1 118 ? 35.866 11.337 -38.459 1.00 75.12 118 HIS A CA 1
ATOM 965 C C . HIS A 1 118 ? 35.262 12.724 -38.250 1.00 75.12 118 HIS A C 1
ATOM 967 O O . HIS A 1 118 ? 34.095 12.966 -38.562 1.00 75.12 118 HIS A O 1
ATOM 973 N N . PHE A 1 119 ? 36.055 13.645 -37.706 1.00 78.88 119 PHE A N 1
ATOM 974 C CA . PHE A 1 119 ? 35.634 15.026 -37.511 1.00 78.88 119 PHE A CA 1
ATOM 975 C C . PHE A 1 119 ? 35.900 15.837 -38.780 1.00 78.88 119 PHE A C 1
ATOM 977 O O . PHE A 1 119 ? 37.036 15.932 -39.242 1.00 78.88 119 PHE A O 1
ATOM 984 N N . SER A 1 120 ? 34.856 16.445 -39.339 1.00 73.81 120 SER A N 1
ATOM 985 C CA . SER A 1 120 ? 34.972 17.365 -40.472 1.00 73.81 120 SER A CA 1
ATOM 986 C C . SER A 1 120 ? 34.366 18.712 -40.106 1.00 73.81 120 SER A C 1
ATOM 988 O O . SER A 1 120 ? 33.182 18.811 -39.792 1.00 73.81 120 SER A O 1
ATOM 990 N N . ILE A 1 121 ? 35.189 19.759 -40.148 1.00 71.62 121 ILE A N 1
ATOM 991 C CA . ILE A 1 121 ? 34.748 21.137 -39.929 1.00 71.62 121 ILE A CA 1
ATOM 992 C C . ILE A 1 121 ? 34.180 21.667 -41.248 1.00 71.62 121 ILE A C 1
ATOM 994 O O . ILE A 1 121 ? 34.927 21.971 -42.176 1.00 71.62 121 ILE A O 1
ATOM 998 N N . LEU A 1 122 ? 32.859 21.814 -41.323 1.00 73.62 122 LEU A N 1
ATOM 999 C CA . LEU A 1 122 ? 32.196 22.580 -42.378 1.00 73.62 122 LEU A CA 1
ATOM 1000 C C . LEU A 1 122 ? 32.014 24.027 -41.904 1.00 73.62 122 LEU A C 1
ATOM 1002 O O . LEU A 1 122 ? 31.149 24.323 -41.084 1.00 73.62 122 LEU A O 1
ATOM 1006 N N . GLN A 1 123 ? 32.826 24.943 -42.437 1.00 65.38 123 GLN A N 1
ATOM 1007 C CA . GLN A 1 123 ? 32.755 26.378 -42.117 1.00 65.38 123 GLN A CA 1
ATOM 1008 C C . GLN A 1 123 ? 31.513 27.080 -42.694 1.00 65.38 123 GLN A C 1
ATOM 1010 O O . GLN A 1 123 ? 31.221 28.218 -42.339 1.00 65.38 123 GLN A O 1
ATOM 1015 N N . THR A 1 124 ? 30.771 26.430 -43.589 1.00 65.12 124 THR A N 1
ATOM 1016 C CA . THR A 1 124 ? 29.676 27.057 -44.339 1.00 65.12 124 THR A CA 1
ATOM 1017 C C . THR A 1 124 ? 28.327 27.043 -43.626 1.00 65.12 124 THR A C 1
ATOM 1019 O O . THR A 1 124 ? 27.453 27.806 -44.025 1.00 65.12 124 THR A O 1
ATOM 1022 N N . LEU A 1 125 ? 28.144 26.247 -42.563 1.00 64.06 125 LEU A N 1
ATOM 1023 C CA . LEU A 1 125 ? 26.845 26.134 -41.881 1.00 64.06 125 LEU A CA 1
ATOM 1024 C C . LEU A 1 125 ? 26.495 27.350 -41.003 1.00 64.06 125 LEU A C 1
ATOM 1026 O O . LEU A 1 125 ? 25.325 27.568 -40.707 1.00 64.06 125 LEU A O 1
ATOM 1030 N N . PHE A 1 126 ? 27.496 28.132 -40.588 1.00 65.12 126 PHE A N 1
ATOM 1031 C CA . PHE A 1 126 ? 27.334 29.230 -39.625 1.00 65.12 126 PHE A CA 1
ATOM 1032 C C . PHE A 1 126 ? 27.469 30.630 -40.230 1.00 65.12 126 PHE A C 1
ATOM 1034 O O . PHE A 1 126 ? 27.576 31.603 -39.486 1.00 65.12 126 PHE A O 1
ATOM 1041 N N . ASN A 1 127 ? 27.451 30.774 -41.557 1.00 69.50 127 ASN A N 1
ATOM 1042 C CA . ASN A 1 127 ? 27.359 32.108 -42.144 1.00 69.50 127 ASN A CA 1
ATOM 1043 C C . ASN A 1 127 ? 25.888 32.550 -42.144 1.00 69.50 127 ASN A C 1
ATOM 1045 O O . ASN A 1 127 ? 25.087 31.934 -42.850 1.00 69.50 127 ASN A O 1
ATOM 1049 N N . PRO A 1 128 ? 25.505 33.592 -41.380 1.00 70.19 128 PRO A N 1
ATOM 1050 C CA . PRO A 1 128 ? 24.162 34.140 -41.487 1.00 70.19 128 PRO A CA 1
ATOM 1051 C C . PRO A 1 128 ? 23.935 34.678 -42.911 1.00 70.19 128 PRO A C 1
ATOM 1053 O O . PRO A 1 128 ? 24.894 35.117 -43.560 1.00 70.19 128 PRO A O 1
ATOM 1056 N N . PRO A 1 129 ? 22.688 34.642 -43.415 1.00 71.75 129 PRO A N 1
ATOM 1057 C CA . PRO A 1 129 ? 22.359 35.167 -44.734 1.00 71.75 129 PRO A CA 1
ATOM 1058 C C . PRO A 1 129 ? 22.785 36.635 -44.831 1.00 71.75 129 PRO A C 1
ATOM 1060 O O . PRO A 1 129 ? 22.411 37.460 -43.998 1.00 71.75 129 PRO A O 1
ATOM 1063 N N . ARG A 1 130 ? 23.608 36.940 -45.837 1.00 71.44 130 ARG A N 1
ATOM 1064 C CA . ARG A 1 130 ? 24.020 38.307 -46.161 1.00 71.44 130 ARG A CA 1
ATOM 1065 C C . ARG A 1 130 ? 22.973 38.892 -47.110 1.00 71.44 130 ARG A C 1
ATOM 1067 O O . ARG A 1 130 ? 22.848 38.394 -48.227 1.00 71.44 130 ARG A O 1
ATOM 1074 N N . PHE A 1 131 ? 22.227 39.888 -46.640 1.00 64.19 131 PHE A N 1
ATOM 1075 C CA . PHE A 1 131 ? 21.453 40.814 -47.469 1.00 64.19 131 PHE A CA 1
ATOM 1076 C C . PHE A 1 131 ? 22.223 42.126 -47.592 1.00 64.19 131 PHE A C 1
ATOM 1078 O O . PHE A 1 131 ? 22.865 42.508 -46.585 1.00 64.19 131 PHE A O 1
#

Foldseek 3Di:
DVVVVVVVVVVVVVVCVVQVPCDVLLVVLVVVLVVVVVCCCPPPNVPDDSVNVCCLCPPPPHPCVVDPPDDPPSHRPSPVVVPVVPDPPPPVDDDDDDDDPPPPPPDPPPDDDDDPDDDDDDPPPPDDDDD

Mean predicted aligned error: 18.58 Å

pLDDT: mean 70.83, std 10.85, range [46.12, 92.44]